Protein AF-A0A7S4FAS2-F1 (afdb_monomer_lite)

Sequence (105 aa):
GDGYGGGGSAGAAFALRVADIRFDASDGFPDPPEAQLFTARHCFRLFDAELNFSQEELRVALRALQDNPMELRRRWFEHVYRCRRREQRDWMTAPVGRLFSTVSE

pLDDT: mean 84.74, std 14.46, range [40.56, 94.44]

Secondary structure (DSSP, 8-state):
---------SPPP-EEEETTEEEEE-TT-PPPPHHHHHHHHHHHHHHTT-----HHHHHHHHHHTTTS-HHHHHHHHHHHHHT-SS----SSSSGGGGGGTS---

Organism: Chrysotila carterae (NCBI:txid13221)

Radius of gyration: 18.5 Å; chains: 1; bounding box: 48×31×54 Å

Structure (mmCIF, N/CA/C/O backbone):
data_AF-A0A7S4FAS2-F1
#
_entry.id   AF-A0A7S4FAS2-F1
#
loop_
_atom_site.group_PDB
_atom_site.id
_atom_site.type_symbol
_atom_site.label_atom_id
_atom_site.label_alt_id
_atom_site.label_comp_id
_atom_site.label_asym_id
_atom_site.label_entity_id
_atom_site.label_seq_id
_atom_site.pdbx_PDB_ins_code
_atom_site.Cartn_x
_atom_site.Cartn_y
_atom_site.Cartn_z
_atom_site.occupancy
_atom_site.B_iso_or_equiv
_atom_site.auth_seq_id
_atom_site.auth_comp_id
_atom_site.auth_asym_id
_atom_site.auth_atom_id
_atom_site.pdbx_PDB_model_num
ATOM 1 N N . GLY A 1 1 ? 28.151 -3.406 -35.779 1.00 40.56 1 GLY A N 1
ATOM 2 C CA . GLY A 1 1 ? 28.856 -4.661 -35.495 1.00 40.56 1 GLY A CA 1
ATOM 3 C C . GLY A 1 1 ? 27.830 -5.623 -34.980 1.00 40.56 1 GLY A C 1
ATOM 4 O O . GLY A 1 1 ? 27.516 -5.573 -33.802 1.00 40.56 1 GLY A O 1
ATOM 5 N N . ASP A 1 2 ? 27.241 -6.384 -35.892 1.00 47.59 2 ASP A N 1
ATOM 6 C CA . ASP A 1 2 ? 26.292 -7.451 -35.599 1.00 47.59 2 ASP A CA 1
ATOM 7 C C . ASP A 1 2 ? 26.969 -8.565 -34.797 1.00 47.59 2 ASP A C 1
ATOM 9 O O . ASP A 1 2 ? 28.112 -8.931 -35.082 1.00 47.59 2 ASP A O 1
ATOM 13 N N . GLY A 1 3 ? 26.278 -9.100 -33.790 1.00 40.97 3 GLY A N 1
ATOM 14 C CA . GLY A 1 3 ? 26.863 -10.116 -32.923 1.00 40.97 3 GLY A CA 1
ATOM 15 C C . GLY A 1 3 ? 25.870 -10.855 -32.033 1.00 40.97 3 GLY A C 1
ATOM 16 O O . GLY A 1 3 ? 25.744 -10.530 -30.864 1.00 40.97 3 GLY A O 1
ATOM 17 N N . TYR A 1 4 ? 25.267 -11.890 -32.624 1.00 44.75 4 TYR A N 1
ATOM 18 C CA . TYR A 1 4 ? 24.781 -13.146 -32.033 1.00 44.75 4 TYR A CA 1
ATOM 19 C C . TYR A 1 4 ? 23.653 -13.114 -30.994 1.00 44.75 4 TYR A C 1
ATOM 21 O O . TYR A 1 4 ? 23.832 -12.817 -29.818 1.00 44.75 4 TYR A O 1
ATOM 29 N N . GLY A 1 5 ? 22.491 -13.593 -31.451 1.00 48.19 5 GLY A N 1
ATOM 30 C CA . GLY A 1 5 ? 21.395 -14.014 -30.598 1.00 48.19 5 GLY A CA 1
ATOM 31 C C . GLY A 1 5 ? 21.812 -15.159 -29.680 1.00 48.19 5 GLY A C 1
ATOM 32 O O . GLY A 1 5 ? 22.214 -16.232 -30.131 1.00 48.19 5 GLY A O 1
ATOM 33 N N . GLY A 1 6 ? 21.662 -14.927 -28.381 1.00 41.44 6 GLY A N 1
ATOM 34 C CA . GLY A 1 6 ? 21.514 -15.988 -27.403 1.00 41.44 6 GLY A CA 1
ATOM 35 C C . GLY A 1 6 ? 20.052 -16.409 -27.374 1.00 41.44 6 GLY A C 1
ATOM 36 O O . GLY A 1 6 ? 19.205 -15.671 -26.879 1.00 41.44 6 GLY A O 1
ATOM 37 N N . GLY A 1 7 ? 19.751 -17.596 -27.896 1.00 51.62 7 GLY A N 1
ATOM 38 C CA . GLY A 1 7 ? 18.537 -18.316 -27.530 1.00 51.62 7 GLY A CA 1
ATOM 39 C C . GLY A 1 7 ? 18.604 -18.657 -26.043 1.00 51.62 7 GLY A C 1
ATOM 40 O O . GLY A 1 7 ? 19.048 -19.738 -25.671 1.00 51.62 7 GLY A O 1
ATOM 41 N N . GLY A 1 8 ? 18.243 -17.705 -25.186 1.00 49.25 8 GLY A N 1
ATOM 42 C CA . GLY A 1 8 ? 18.061 -17.949 -23.767 1.00 49.25 8 GLY A CA 1
ATOM 43 C C . GLY A 1 8 ? 16.775 -18.740 -23.587 1.00 49.25 8 GLY A C 1
ATOM 44 O O . GLY A 1 8 ? 15.750 -18.384 -24.164 1.00 49.25 8 GLY A O 1
ATOM 45 N N . SER A 1 9 ? 16.832 -19.821 -22.808 1.00 53.09 9 SER A N 1
ATOM 46 C CA . SER A 1 9 ? 15.660 -20.471 -22.207 1.00 53.09 9 SER A CA 1
ATOM 47 C C . SER A 1 9 ? 14.590 -19.430 -21.859 1.00 53.09 9 SER A C 1
ATOM 49 O O . SER A 1 9 ? 14.954 -18.316 -21.487 1.00 53.09 9 SER A O 1
ATOM 51 N N . ALA A 1 10 ? 13.299 -19.781 -21.908 1.00 59.38 10 ALA A N 1
ATOM 52 C CA . ALA A 1 10 ? 12.225 -19.000 -21.283 1.00 59.38 10 ALA A CA 1
ATOM 53 C C . ALA A 1 10 ? 12.446 -18.952 -19.753 1.00 59.38 10 ALA A C 1
ATOM 55 O O . ALA A 1 10 ? 11.749 -19.585 -18.968 1.00 59.38 10 ALA A O 1
ATOM 56 N N . GLY A 1 11 ? 13.534 -18.315 -19.341 1.00 67.44 11 GLY A N 1
ATOM 57 C CA . GLY A 1 11 ? 13.988 -18.127 -17.988 1.00 67.44 11 GLY A CA 1
ATOM 58 C C . GLY A 1 11 ? 13.304 -16.887 -17.458 1.00 67.44 11 GLY A C 1
ATOM 59 O O . GLY A 1 11 ? 13.115 -15.906 -18.177 1.00 67.44 11 GLY A O 1
ATOM 60 N N . ALA A 1 12 ? 12.888 -16.951 -16.203 1.00 78.31 12 ALA A N 1
ATOM 61 C CA . ALA A 1 12 ? 12.318 -15.801 -15.536 1.00 78.31 12 ALA A CA 1
ATOM 62 C C . ALA A 1 12 ? 13.337 -14.650 -15.537 1.00 78.31 12 ALA A C 1
ATOM 64 O O . ALA A 1 12 ? 14.453 -14.810 -15.042 1.00 78.31 12 ALA A O 1
ATOM 65 N N . ALA A 1 13 ? 12.941 -13.500 -16.079 1.00 86.44 13 ALA A N 1
ATOM 66 C CA . ALA A 1 13 ? 13.659 -12.251 -15.885 1.00 86.44 13 ALA A CA 1
ATOM 67 C C . ALA A 1 13 ? 13.219 -11.631 -14.552 1.00 86.44 13 ALA A C 1
ATOM 69 O O . ALA A 1 13 ? 12.036 -11.666 -14.202 1.00 86.44 13 ALA A O 1
ATOM 70 N N . PHE A 1 14 ? 14.154 -11.052 -13.806 1.00 88.25 14 PHE A N 1
ATOM 71 C CA . PHE A 1 14 ? 13.896 -10.471 -12.490 1.00 88.25 14 PHE A CA 1
ATOM 72 C C . PHE A 1 14 ? 14.599 -9.124 -12.333 1.00 88.25 14 PHE A C 1
ATOM 74 O O . PHE A 1 14 ? 15.614 -8.855 -12.971 1.00 88.25 14 PHE A O 1
ATOM 81 N N . ALA A 1 15 ? 14.064 -8.283 -11.451 1.00 90.56 15 ALA A N 1
ATOM 82 C CA . ALA A 1 15 ? 14.681 -7.021 -11.068 1.00 90.56 15 ALA A CA 1
ATOM 83 C C . ALA A 1 15 ? 14.571 -6.801 -9.562 1.00 90.56 15 ALA A C 1
ATOM 85 O O . ALA A 1 15 ? 13.548 -7.113 -8.948 1.00 90.56 15 ALA A O 1
ATOM 86 N N . LEU A 1 16 ? 15.618 -6.218 -8.982 1.00 89.94 16 LEU A N 1
ATOM 87 C CA . LEU A 1 16 ? 15.634 -5.769 -7.598 1.00 89.94 16 LEU A CA 1
ATOM 88 C C . LEU A 1 16 ? 15.249 -4.289 -7.543 1.00 89.94 16 LEU A C 1
ATOM 90 O O . LEU A 1 16 ? 15.884 -3.437 -8.174 1.00 89.94 16 LEU A O 1
ATOM 94 N N . ARG A 1 17 ? 14.212 -3.980 -6.762 1.00 88.00 17 ARG A N 1
ATOM 95 C CA . ARG A 1 17 ? 13.698 -2.619 -6.585 1.00 88.00 17 ARG A CA 1
ATOM 96 C C . ARG A 1 17 ? 13.496 -2.284 -5.114 1.00 88.00 17 ARG A C 1
ATOM 98 O O . ARG A 1 17 ? 13.133 -3.148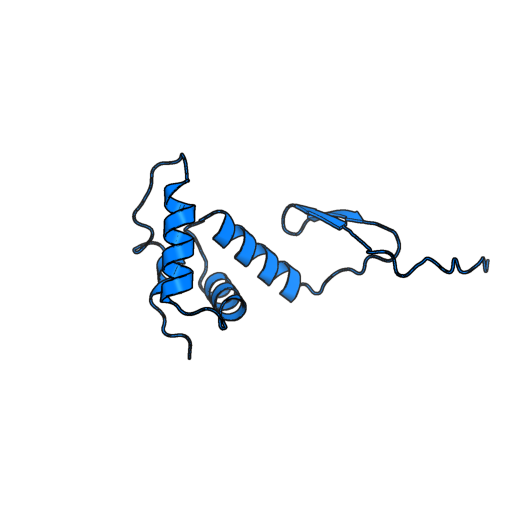 -4.319 1.00 88.00 17 ARG A O 1
ATOM 105 N N . VAL A 1 18 ? 13.662 -1.007 -4.786 1.00 86.38 18 VAL A N 1
ATOM 106 C CA . VAL A 1 18 ? 13.159 -0.410 -3.545 1.00 86.38 18 VAL A CA 1
ATOM 107 C C . VAL A 1 18 ? 12.244 0.734 -3.948 1.00 86.38 18 VAL A C 1
ATOM 109 O O . VAL A 1 18 ? 12.697 1.705 -4.550 1.00 86.38 18 VAL A O 1
ATOM 112 N N . ALA A 1 19 ? 10.954 0.594 -3.643 1.00 80.94 19 ALA A N 1
ATOM 113 C CA . ALA A 1 19 ? 9.910 1.466 -4.173 1.00 80.94 19 ALA A CA 1
ATOM 114 C C . ALA A 1 19 ? 9.984 1.567 -5.715 1.00 80.94 19 ALA A C 1
ATOM 116 O O . ALA A 1 19 ? 9.827 0.564 -6.410 1.00 80.94 19 ALA A O 1
ATOM 117 N N . ASP A 1 20 ? 10.209 2.764 -6.244 1.00 81.94 20 ASP A N 1
ATOM 118 C CA . ASP A 1 20 ? 10.326 3.096 -7.664 1.00 81.94 20 ASP A CA 1
ATOM 119 C C . ASP A 1 20 ? 11.755 2.953 -8.215 1.00 81.94 20 ASP A C 1
ATOM 121 O O . ASP A 1 20 ? 11.950 2.883 -9.431 1.00 81.94 20 ASP A O 1
ATOM 125 N N . ILE A 1 21 ? 12.754 2.826 -7.341 1.00 86.50 21 ILE A N 1
ATOM 126 C CA . ILE A 1 21 ? 14.165 2.775 -7.722 1.00 86.50 21 ILE A CA 1
ATOM 127 C C . ILE A 1 21 ? 14.561 1.337 -8.068 1.00 86.50 21 ILE A C 1
ATOM 129 O O . ILE A 1 21 ? 14.464 0.432 -7.234 1.00 86.50 21 ILE A O 1
ATOM 133 N N . ARG A 1 22 ? 15.046 1.126 -9.298 1.00 89.56 22 ARG A N 1
ATOM 134 C CA . ARG A 1 22 ? 15.665 -0.133 -9.740 1.00 89.56 22 ARG A CA 1
ATOM 135 C C . ARG A 1 22 ? 17.156 -0.127 -9.425 1.00 89.56 22 ARG A C 1
ATOM 137 O O . ARG A 1 22 ? 17.870 0.752 -9.894 1.00 89.56 22 ARG A O 1
ATOM 144 N N . PHE A 1 23 ? 17.601 -1.128 -8.670 1.00 91.50 23 PHE A N 1
ATOM 145 C CA . PHE A 1 23 ? 19.013 -1.334 -8.343 1.00 91.50 23 PHE A CA 1
ATOM 146 C C . PHE A 1 23 ? 19.698 -2.276 -9.324 1.00 91.50 23 PHE A C 1
ATOM 148 O O . PHE A 1 23 ? 20.834 -2.026 -9.708 1.00 91.50 23 PHE A O 1
ATOM 155 N N . ASP A 1 24 ? 19.004 -3.341 -9.717 1.00 92.38 24 ASP A N 1
ATOM 156 C CA . ASP A 1 24 ? 19.557 -4.380 -10.579 1.00 92.38 24 ASP A CA 1
ATOM 157 C C . ASP A 1 24 ? 18.451 -5.049 -11.403 1.00 92.38 24 ASP A C 1
ATOM 159 O O . ASP A 1 24 ? 17.277 -5.032 -11.009 1.00 92.38 24 ASP A O 1
ATOM 163 N N . ALA A 1 25 ? 18.818 -5.618 -12.547 1.00 92.50 25 ALA A N 1
ATOM 164 C CA . ALA A 1 25 ? 17.931 -6.378 -13.414 1.00 92.50 25 ALA A CA 1
ATOM 165 C C . ALA A 1 25 ? 18.704 -7.401 -14.245 1.00 92.50 25 ALA A C 1
ATOM 167 O O . ALA A 1 25 ? 19.772 -7.110 -14.781 1.00 92.50 25 ALA A O 1
ATOM 168 N N . SER A 1 26 ? 18.116 -8.586 -14.399 1.00 92.69 26 SER A N 1
ATOM 169 C CA . SER A 1 26 ? 18.601 -9.569 -15.358 1.00 92.69 26 SER A CA 1
ATOM 170 C C . SER A 1 26 ? 18.472 -9.041 -16.787 1.00 92.69 26 SER A C 1
ATOM 172 O O . SER A 1 26 ? 17.606 -8.209 -17.084 1.00 92.69 26 SER A O 1
ATOM 174 N N . ASP A 1 27 ? 19.279 -9.594 -17.690 1.00 88.38 27 ASP A N 1
ATOM 175 C CA . ASP A 1 27 ? 19.171 -9.278 -19.111 1.00 88.38 27 ASP A CA 1
ATOM 176 C C . ASP A 1 27 ? 17.745 -9.534 -19.631 1.00 88.38 27 ASP A C 1
ATOM 178 O O . ASP A 1 27 ? 17.067 -10.480 -19.217 1.00 88.38 27 ASP A O 1
ATOM 182 N N . GLY A 1 28 ? 17.263 -8.633 -20.486 1.00 85.69 28 GLY A N 1
ATOM 183 C CA . GLY A 1 28 ? 15.909 -8.684 -21.039 1.00 85.69 28 GLY A CA 1
ATOM 184 C C . GLY A 1 28 ? 14.753 -8.333 -20.086 1.00 85.69 28 GLY A C 1
ATOM 185 O O . GLY A 1 28 ? 13.604 -8.460 -20.506 1.00 85.69 28 GLY A O 1
ATOM 186 N N . PHE A 1 29 ? 14.986 -7.882 -18.841 1.00 87.81 29 PHE A N 1
ATOM 187 C CA . PHE A 1 29 ? 13.891 -7.424 -17.968 1.00 87.81 29 PHE A CA 1
ATOM 188 C C . PHE A 1 29 ? 13.320 -6.070 -18.449 1.00 87.81 29 PHE A C 1
ATOM 190 O O . PHE A 1 29 ? 14.032 -5.060 -18.411 1.00 87.81 29 PHE A O 1
ATOM 197 N N . PRO A 1 30 ? 12.043 -6.000 -18.873 1.00 87.81 30 PRO A N 1
ATOM 198 C CA . PRO A 1 30 ? 11.463 -4.762 -19.379 1.00 87.81 30 PRO A CA 1
ATOM 199 C C . PRO A 1 30 ? 11.163 -3.780 -18.243 1.00 87.81 30 PRO A C 1
ATOM 201 O O . PRO A 1 30 ? 10.793 -4.173 -17.134 1.00 87.81 30 PRO A O 1
ATOM 204 N N . ASP A 1 31 ? 11.260 -2.480 -18.524 1.00 85.19 31 ASP A N 1
ATOM 205 C CA . ASP A 1 31 ? 10.757 -1.483 -17.586 1.00 85.19 31 ASP A CA 1
ATOM 206 C C . ASP A 1 31 ? 9.219 -1.493 -17.568 1.00 85.19 31 ASP A C 1
ATOM 208 O O . ASP A 1 31 ? 8.586 -1.366 -18.621 1.00 85.19 31 ASP A O 1
ATOM 212 N N . PRO A 1 32 ? 8.593 -1.674 -16.390 1.00 86.69 32 PRO A N 1
ATOM 213 C CA . PRO A 1 32 ? 7.145 -1.684 -16.281 1.00 86.69 32 PRO A CA 1
ATOM 214 C C . PRO A 1 32 ? 6.574 -0.271 -16.487 1.00 86.69 32 PRO A C 1
ATOM 216 O O . PRO A 1 32 ? 7.219 0.715 -16.117 1.00 86.69 32 PRO A O 1
ATOM 219 N N . PRO A 1 33 ? 5.338 -0.150 -17.005 1.00 90.56 33 PRO A N 1
ATOM 220 C CA . PRO A 1 33 ? 4.635 1.124 -17.080 1.00 90.56 33 PRO A CA 1
ATOM 221 C C . PRO A 1 33 ? 4.537 1.812 -15.713 1.00 90.56 33 PRO A C 1
ATOM 223 O O . PRO A 1 33 ? 4.278 1.164 -14.696 1.00 90.56 33 PRO A O 1
ATOM 226 N N . GLU A 1 34 ? 4.643 3.141 -15.700 1.00 89.19 34 GLU A N 1
ATOM 227 C CA . GLU A 1 34 ? 4.588 3.956 -14.478 1.00 89.19 34 GLU A CA 1
ATOM 228 C C . GLU A 1 34 ? 3.334 3.674 -13.634 1.00 89.19 34 GLU A C 1
ATOM 230 O O . GLU A 1 34 ? 3.420 3.501 -12.420 1.00 89.19 34 GLU A O 1
ATOM 235 N N . ALA A 1 35 ? 2.174 3.506 -14.276 1.00 89.00 35 ALA A N 1
ATOM 236 C CA . ALA A 1 35 ? 0.924 3.177 -13.593 1.00 89.00 35 ALA A CA 1
ATOM 237 C C . ALA A 1 35 ? 0.979 1.838 -12.827 1.00 89.00 35 ALA A C 1
ATOM 239 O O . ALA A 1 35 ? 0.376 1.704 -11.758 1.00 89.00 35 ALA A O 1
ATOM 240 N N . GLN A 1 36 ? 1.710 0.844 -13.344 1.00 89.62 36 GLN A N 1
ATOM 241 C CA . GLN A 1 36 ? 1.885 -0.441 -12.662 1.00 89.62 36 GLN A CA 1
ATOM 242 C C . GLN A 1 36 ? 2.815 -0.298 -11.457 1.00 89.62 36 GLN A C 1
ATOM 244 O O . GLN A 1 36 ? 2.510 -0.830 -10.390 1.00 89.62 36 GLN A O 1
ATOM 249 N N . LEU A 1 37 ? 3.900 0.472 -11.594 1.00 90.19 37 LEU A N 1
ATOM 250 C CA . LEU A 1 37 ? 4.799 0.790 -10.479 1.00 90.19 37 LEU A CA 1
ATOM 251 C C . LEU A 1 37 ? 4.070 1.547 -9.367 1.00 90.19 37 LEU A C 1
ATOM 253 O O . LEU A 1 37 ? 4.199 1.199 -8.193 1.00 90.19 37 LEU A O 1
ATOM 257 N N . PHE A 1 38 ? 3.262 2.538 -9.739 1.00 91.00 38 PHE A N 1
ATOM 258 C CA . PHE A 1 38 ? 2.445 3.310 -8.811 1.00 91.00 38 PHE A CA 1
ATOM 259 C C . PHE A 1 38 ? 1.467 2.404 -8.051 1.00 91.00 38 PHE A C 1
ATOM 261 O O . PHE A 1 38 ? 1.410 2.423 -6.821 1.00 91.00 38 PHE A O 1
ATOM 268 N N . THR A 1 39 ? 0.772 1.519 -8.768 1.00 92.62 39 THR A N 1
ATOM 269 C CA . THR A 1 39 ? -0.140 0.538 -8.163 1.00 92.62 39 THR A CA 1
ATOM 270 C C . THR A 1 39 ? 0.586 -0.397 -7.194 1.00 92.62 39 THR A C 1
ATOM 272 O O . THR A 1 39 ? 0.152 -0.555 -6.050 1.00 92.62 39 THR A O 1
ATOM 275 N N . ALA A 1 40 ? 1.717 -0.974 -7.614 1.00 90.94 40 ALA A N 1
ATOM 276 C CA . ALA A 1 40 ? 2.521 -1.868 -6.785 1.00 90.94 40 ALA A CA 1
ATOM 277 C C . ALA A 1 40 ? 2.999 -1.173 -5.502 1.00 90.94 40 ALA A C 1
ATOM 279 O O . ALA A 1 40 ? 2.860 -1.727 -4.410 1.00 90.94 40 ALA A O 1
ATOM 280 N N . ARG A 1 41 ? 3.480 0.073 -5.608 1.00 92.00 41 ARG A N 1
ATOM 281 C CA . ARG A 1 41 ? 3.889 0.890 -4.458 1.00 92.00 41 ARG A CA 1
ATOM 282 C C . ARG A 1 41 ? 2.761 1.028 -3.439 1.00 92.00 41 ARG A C 1
ATOM 284 O O . ARG A 1 41 ? 2.987 0.774 -2.259 1.00 92.00 41 ARG A O 1
ATOM 291 N N . HIS A 1 42 ? 1.554 1.405 -3.860 1.00 92.94 42 HIS A N 1
ATOM 292 C CA . HIS A 1 42 ? 0.438 1.584 -2.923 1.00 92.94 42 HIS A CA 1
ATOM 293 C C . HIS A 1 42 ? -0.057 0.271 -2.320 1.00 92.94 42 HIS A C 1
ATOM 295 O O . HIS A 1 42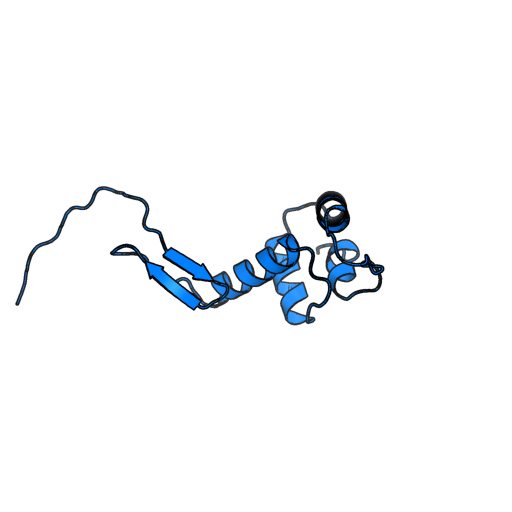 ? -0.430 0.256 -1.147 1.00 92.94 42 HIS A O 1
ATOM 301 N N . CYS A 1 43 ? 0.034 -0.835 -3.062 1.00 92.19 43 CYS A N 1
ATOM 302 C CA . CYS A 1 43 ? -0.201 -2.160 -2.500 1.00 92.19 43 CYS A CA 1
ATOM 303 C C . CYS A 1 43 ? 0.819 -2.473 -1.396 1.00 92.19 43 CYS A C 1
ATOM 305 O O . CYS A 1 43 ? 0.421 -2.849 -0.299 1.00 92.19 43 CYS A O 1
ATOM 307 N N . PHE A 1 44 ? 2.119 -2.253 -1.624 1.00 91.62 44 PHE A N 1
ATOM 308 C CA . PHE A 1 44 ? 3.148 -2.497 -0.604 1.00 91.62 44 PHE A CA 1
ATOM 309 C C . PHE A 1 44 ? 2.981 -1.630 0.645 1.00 91.62 44 PHE A C 1
ATOM 311 O O . PHE A 1 44 ? 3.140 -2.131 1.754 1.00 91.62 44 PHE A O 1
ATOM 318 N N . ARG A 1 45 ? 2.587 -0.362 0.492 1.00 92.75 45 ARG A N 1
ATOM 319 C CA . ARG A 1 45 ? 2.268 0.514 1.633 1.00 92.75 45 ARG A CA 1
ATOM 320 C C . ARG A 1 45 ? 1.092 -0.019 2.453 1.00 92.75 45 ARG A C 1
ATOM 322 O O . ARG A 1 45 ? 1.096 0.068 3.679 1.00 92.75 45 ARG A O 1
ATOM 329 N N . LEU A 1 46 ? 0.097 -0.604 1.786 1.00 91.69 46 LEU A N 1
ATOM 330 C CA . LEU A 1 46 ? -1.008 -1.276 2.462 1.00 91.69 46 LEU A CA 1
ATOM 331 C C . LEU A 1 46 ? -0.538 -2.551 3.185 1.00 91.69 46 LEU A C 1
ATOM 333 O O . LEU A 1 46 ? -0.944 -2.774 4.323 1.00 91.69 46 LEU A O 1
ATOM 337 N N . PHE A 1 47 ? 0.344 -3.348 2.567 1.00 90.06 47 PHE A N 1
ATOM 338 C CA . PHE A 1 47 ? 0.995 -4.505 3.204 1.00 90.06 47 PHE A CA 1
ATOM 339 C C . PHE A 1 47 ? 1.827 -4.115 4.433 1.00 90.06 47 PHE A C 1
ATOM 341 O O . PHE A 1 47 ? 1.837 -4.861 5.406 1.00 90.06 47 PHE A O 1
ATOM 348 N N . ASP A 1 48 ? 2.469 -2.945 4.436 1.00 91.19 48 ASP A N 1
ATOM 349 C CA . ASP A 1 48 ? 3.176 -2.407 5.613 1.00 91.19 48 ASP A CA 1
ATOM 350 C C . ASP A 1 48 ? 2.230 -1.766 6.652 1.00 91.19 48 ASP A C 1
ATOM 352 O O . ASP A 1 48 ? 2.652 -1.238 7.689 1.00 91.19 48 ASP A O 1
ATOM 356 N N . ALA A 1 49 ? 0.920 -1.827 6.400 1.00 92.88 49 ALA A N 1
ATOM 357 C CA . ALA A 1 49 ? -0.110 -1.284 7.267 1.00 92.88 49 ALA A CA 1
ATOM 358 C C . ALA A 1 49 ? 0.107 0.216 7.575 1.00 92.88 49 ALA A C 1
ATOM 360 O O . ALA A 1 49 ? -0.072 0.699 8.705 1.00 92.88 49 ALA A O 1
ATOM 361 N N . GLU A 1 50 ? 0.514 0.966 6.545 1.00 93.56 50 GLU A N 1
ATOM 362 C CA . GLU A 1 50 ? 0.560 2.422 6.574 1.00 93.56 50 GLU A CA 1
ATOM 363 C C . GLU A 1 50 ? -0.847 3.025 6.693 1.00 93.56 50 GLU A C 1
ATOM 365 O O . GLU A 1 50 ? -1.842 2.437 6.278 1.00 93.56 50 GLU A O 1
ATOM 370 N N . LEU A 1 51 ? -0.935 4.221 7.282 1.00 94.12 51 LEU A N 1
ATOM 371 C CA . LEU A 1 51 ? -2.216 4.881 7.574 1.00 94.12 51 LEU A CA 1
ATOM 372 C C . LEU A 1 51 ? -2.502 6.095 6.685 1.00 94.12 51 LEU A C 1
ATOM 374 O O . LEU A 1 51 ? -3.660 6.455 6.467 1.00 94.12 51 LEU A O 1
ATOM 378 N N . ASN A 1 52 ? -1.447 6.742 6.194 1.00 94.00 52 ASN A N 1
ATOM 379 C CA . ASN A 1 52 ? -1.531 8.036 5.530 1.00 94.00 52 ASN A CA 1
ATOM 380 C C . ASN A 1 52 ? -1.563 7.840 4.021 1.00 94.00 52 ASN A C 1
ATOM 382 O O . ASN A 1 52 ? -0.523 7.605 3.421 1.00 94.00 52 ASN A O 1
ATOM 386 N N . PHE A 1 53 ? -2.729 7.973 3.409 1.00 94.19 53 PHE A N 1
ATOM 387 C CA . PHE A 1 53 ? -2.874 7.933 1.959 1.00 94.19 53 PHE A CA 1
ATOM 388 C C . PHE A 1 53 ? -3.482 9.240 1.462 1.00 94.19 53 PHE A C 1
ATOM 390 O O . PHE A 1 53 ? -4.374 9.806 2.099 1.00 94.19 53 PHE A O 1
ATOM 397 N N . SER A 1 54 ? -3.011 9.707 0.311 1.00 94.44 54 SER A N 1
ATOM 398 C CA . SER A 1 54 ? -3.692 10.740 -0.460 1.00 94.44 54 SER A CA 1
ATOM 399 C C . SER A 1 54 ? -4.958 10.166 -1.110 1.00 94.44 54 SER A C 1
ATOM 401 O O . SER A 1 54 ? -5.132 8.953 -1.241 1.00 94.44 54 SER A O 1
ATOM 403 N N . GLN A 1 55 ? -5.859 11.041 -1.555 1.00 92.12 55 GLN A N 1
ATOM 404 C CA . GLN A 1 55 ? -7.086 10.624 -2.241 1.00 92.12 55 GLN A CA 1
ATOM 405 C C . GLN A 1 55 ? -6.810 9.870 -3.547 1.00 92.12 55 GLN A C 1
ATOM 407 O O . GLN A 1 55 ? -7.563 8.969 -3.907 1.00 92.12 55 GLN A O 1
ATOM 412 N N . GLU A 1 56 ? -5.743 10.230 -4.254 1.00 92.69 56 GLU A N 1
ATOM 413 C CA . GLU A 1 56 ? -5.327 9.550 -5.479 1.00 92.69 56 GLU A CA 1
ATOM 414 C C . GLU A 1 56 ? -4.777 8.154 -5.175 1.00 92.69 56 GLU A C 1
ATOM 416 O O . GLU A 1 56 ? -5.183 7.171 -5.794 1.00 92.69 56 GLU A O 1
ATOM 421 N N . GLU A 1 57 ? -3.938 8.055 -4.144 1.00 93.94 57 GLU A N 1
ATOM 422 C CA . GLU A 1 57 ? -3.343 6.794 -3.703 1.00 93.94 57 GLU A CA 1
ATOM 423 C C . GLU A 1 57 ? -4.421 5.803 -3.233 1.00 93.94 57 GLU A C 1
ATOM 425 O O . GLU A 1 57 ? -4.361 4.615 -3.553 1.00 93.94 57 GLU A O 1
ATOM 430 N N . LEU A 1 58 ? -5.452 6.295 -2.530 1.00 92.94 58 LEU A N 1
ATOM 431 C CA . LEU A 1 58 ? -6.606 5.490 -2.119 1.00 92.94 58 LEU A CA 1
ATOM 432 C C . LEU A 1 58 ? -7.384 4.938 -3.315 1.00 92.94 58 LEU A C 1
ATOM 434 O O . LEU A 1 58 ? -7.770 3.773 -3.295 1.00 92.94 58 LEU A O 1
ATOM 438 N N . ARG A 1 59 ? -7.614 5.742 -4.361 1.00 92.50 59 ARG A N 1
ATOM 439 C CA . ARG A 1 59 ? -8.324 5.287 -5.570 1.00 92.50 59 ARG A CA 1
ATOM 440 C C . ARG A 1 59 ? -7.568 4.167 -6.272 1.00 92.50 59 ARG A C 1
ATOM 442 O O . ARG A 1 59 ? -8.180 3.192 -6.698 1.00 92.50 59 ARG A O 1
ATOM 449 N N . VAL A 1 60 ? -6.246 4.291 -6.367 1.00 93.12 60 VAL A N 1
ATOM 450 C CA . VAL A 1 60 ? -5.406 3.257 -6.979 1.00 93.12 60 VAL A CA 1
ATOM 451 C C . VAL A 1 60 ? -5.401 1.981 -6.144 1.00 93.12 60 VAL A C 1
ATOM 453 O O . VAL A 1 60 ? -5.602 0.901 -6.697 1.00 93.12 60 VAL A O 1
ATOM 456 N N . ALA A 1 61 ? -5.258 2.090 -4.821 1.00 91.88 61 ALA A N 1
ATOM 457 C CA . ALA A 1 61 ? -5.336 0.935 -3.931 1.00 91.88 61 ALA A CA 1
ATOM 458 C C . ALA A 1 61 ? -6.714 0.246 -3.991 1.00 91.88 61 ALA A C 1
ATOM 460 O O . ALA A 1 61 ? -6.779 -0.976 -4.075 1.00 91.88 61 ALA A O 1
ATOM 461 N N . LEU A 1 62 ? -7.816 1.008 -4.010 1.00 90.94 62 LEU A N 1
ATOM 462 C CA . LEU A 1 62 ? -9.169 0.459 -4.162 1.00 90.94 62 LEU A CA 1
ATOM 463 C C . LEU A 1 62 ? -9.330 -0.309 -5.469 1.00 90.94 62 LEU A C 1
ATOM 465 O O . LEU A 1 62 ? -9.846 -1.422 -5.454 1.00 90.94 62 LEU A O 1
ATOM 469 N N . ARG A 1 63 ? -8.855 0.258 -6.581 1.00 91.69 63 ARG A N 1
ATOM 470 C CA . ARG A 1 63 ? -8.909 -0.398 -7.890 1.00 91.69 63 ARG A CA 1
ATOM 471 C C . ARG A 1 63 ? -8.093 -1.689 -7.913 1.00 91.69 63 ARG A C 1
ATOM 473 O O . ARG A 1 63 ? -8.544 -2.684 -8.462 1.00 91.69 63 ARG A O 1
ATOM 480 N N . ALA A 1 64 ? -6.919 -1.701 -7.284 1.00 91.31 64 ALA A N 1
ATOM 481 C CA . ALA A 1 64 ? -6.088 -2.903 -7.190 1.00 91.31 64 ALA A CA 1
ATOM 482 C C . ALA A 1 64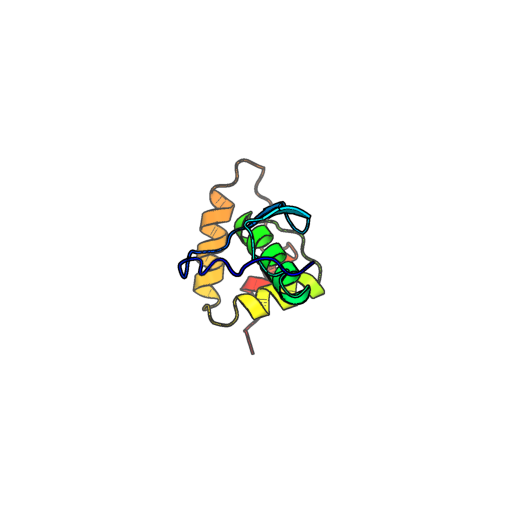 ? -6.739 -4.026 -6.364 1.00 91.31 64 ALA A C 1
ATOM 484 O O . ALA A 1 64 ? -6.423 -5.195 -6.558 1.00 91.31 64 ALA A O 1
ATOM 485 N N . LEU A 1 65 ? -7.642 -3.671 -5.448 1.00 89.62 65 LEU A N 1
ATOM 486 C CA . LEU A 1 65 ? -8.286 -4.588 -4.507 1.00 89.62 65 LEU A CA 1
ATOM 487 C C . LEU A 1 65 ? -9.776 -4.808 -4.807 1.00 89.62 65 LEU A C 1
ATOM 489 O O . LEU A 1 65 ? -10.496 -5.347 -3.965 1.00 89.62 65 LEU A O 1
ATOM 493 N N . GLN A 1 66 ? -10.247 -4.360 -5.973 1.00 90.12 66 GLN A N 1
ATOM 494 C CA . GLN A 1 66 ? -11.663 -4.354 -6.353 1.00 90.12 66 GLN A CA 1
ATOM 495 C C . GLN A 1 66 ? -12.294 -5.757 -6.326 1.00 90.12 66 GLN A C 1
ATOM 497 O O . GLN A 1 66 ? -13.452 -5.902 -5.950 1.00 90.12 66 GLN A O 1
ATOM 502 N N . ASP A 1 67 ? -11.505 -6.796 -6.614 1.00 91.75 67 ASP A N 1
ATOM 503 C CA . ASP A 1 67 ? -11.962 -8.191 -6.628 1.00 91.75 67 ASP A CA 1
ATOM 504 C C . ASP A 1 67 ? -12.011 -8.822 -5.223 1.00 91.75 67 ASP A C 1
ATOM 506 O O . ASP A 1 67 ? -12.447 -9.962 -5.049 1.00 91.75 67 ASP A O 1
ATOM 510 N N . ASN A 1 68 ? -11.551 -8.109 -4.188 1.00 90.19 68 ASN A N 1
ATOM 511 C CA . ASN A 1 68 ? -11.561 -8.604 -2.820 1.00 90.19 68 ASN A CA 1
ATOM 512 C C . ASN A 1 68 ? -12.752 -8.030 -2.033 1.00 90.19 68 ASN A C 1
ATOM 514 O O . ASN A 1 68 ? -12.874 -6.806 -1.886 1.00 90.19 68 ASN A O 1
ATOM 518 N N . PRO A 1 69 ? -13.588 -8.888 -1.414 1.00 91.00 69 PRO A N 1
ATOM 519 C CA . PRO A 1 69 ? -14.661 -8.432 -0.541 1.00 91.00 69 PRO A CA 1
ATOM 520 C C . PRO A 1 69 ? -14.138 -7.496 0.550 1.00 91.00 69 PRO A C 1
ATOM 522 O O . PRO A 1 69 ? -13.095 -7.754 1.155 1.00 91.00 69 PRO A O 1
ATOM 525 N N . MET A 1 70 ? -14.875 -6.417 0.823 1.00 90.44 70 MET A N 1
ATOM 526 C CA . MET A 1 70 ? -14.515 -5.412 1.834 1.00 90.44 70 MET A CA 1
ATOM 527 C C . MET A 1 70 ? -14.170 -6.048 3.185 1.00 90.44 70 MET A C 1
ATOM 529 O O . MET A 1 70 ? -13.140 -5.728 3.774 1.00 90.44 70 MET A O 1
ATOM 533 N N . GLU A 1 71 ? -14.998 -6.990 3.640 1.00 91.38 71 GLU A N 1
ATOM 534 C CA . GLU A 1 71 ? -14.810 -7.677 4.919 1.00 91.38 71 GLU A CA 1
ATOM 535 C C . GLU A 1 71 ? -13.486 -8.455 4.964 1.00 91.38 71 GLU A C 1
ATOM 537 O O . GLU A 1 71 ? -12.768 -8.429 5.964 1.00 91.38 71 GLU A O 1
ATOM 542 N N . LEU A 1 72 ? -13.108 -9.088 3.848 1.00 92.00 72 LEU A N 1
ATOM 543 C CA . LEU A 1 72 ? -11.852 -9.825 3.750 1.00 92.00 72 LEU A CA 1
ATOM 544 C C . LEU A 1 72 ? -10.649 -8.878 3.792 1.00 92.00 72 LEU A C 1
ATOM 546 O O . LEU A 1 72 ? -9.695 -9.138 4.526 1.00 92.00 72 LEU A O 1
ATOM 550 N N . ARG A 1 73 ? 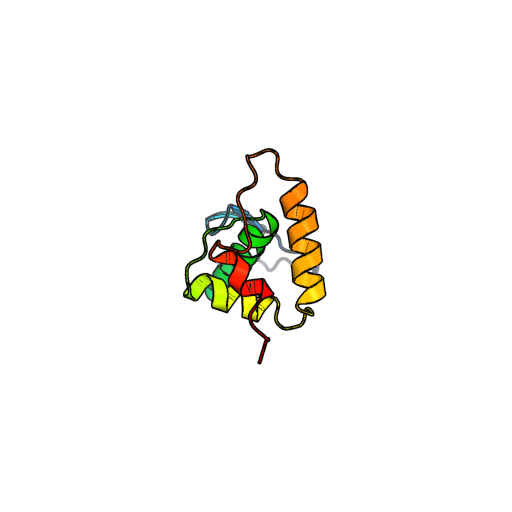-10.716 -7.760 3.057 1.00 91.50 73 ARG A N 1
ATOM 551 C CA . ARG A 1 73 ? -9.673 -6.720 3.059 1.00 91.50 73 ARG A CA 1
ATOM 552 C C . ARG A 1 73 ? -9.478 -6.143 4.456 1.00 91.50 73 ARG A C 1
ATOM 554 O O . ARG A 1 73 ? -8.347 -6.037 4.924 1.00 91.50 73 ARG A O 1
ATOM 561 N N . ARG A 1 74 ? -10.584 -5.821 5.131 1.00 93.06 74 ARG A N 1
ATOM 562 C CA . ARG A 1 74 ? -10.591 -5.279 6.491 1.00 93.06 74 ARG A CA 1
ATOM 563 C C . ARG A 1 74 ? -9.956 -6.248 7.479 1.00 93.06 74 ARG A C 1
ATOM 565 O O . ARG A 1 74 ? -9.035 -5.866 8.195 1.00 93.06 74 ARG A O 1
ATOM 572 N N . ARG A 1 75 ? -10.417 -7.501 7.500 1.00 94.31 75 ARG A N 1
ATOM 573 C CA . ARG A 1 75 ? -9.907 -8.526 8.418 1.00 94.31 75 ARG A CA 1
ATOM 574 C C . ARG A 1 75 ? -8.419 -8.790 8.203 1.00 94.31 75 ARG A C 1
ATOM 576 O O . ARG A 1 75 ? -7.668 -8.893 9.170 1.00 94.31 75 ARG A O 1
ATOM 583 N N . TRP A 1 76 ? -7.991 -8.882 6.944 1.00 93.81 76 TRP A N 1
ATOM 584 C CA . TRP A 1 76 ? -6.580 -9.036 6.609 1.00 93.81 76 TRP A CA 1
ATOM 585 C C . TRP A 1 76 ? -5.751 -7.845 7.114 1.00 93.81 76 TRP A C 1
ATOM 587 O O . TRP A 1 76 ? -4.757 -8.054 7.811 1.00 93.81 76 TRP A O 1
ATOM 597 N N . PHE A 1 77 ? -6.186 -6.609 6.845 1.00 94.38 77 PHE A N 1
ATOM 598 C CA . PHE A 1 77 ? -5.468 -5.412 7.283 1.00 94.38 77 PHE A CA 1
ATOM 599 C C . PHE A 1 77 ? -5.382 -5.335 8.805 1.00 94.38 77 PHE A C 1
ATOM 601 O O . PHE A 1 77 ? -4.316 -5.063 9.343 1.00 94.38 77 PHE A O 1
ATOM 608 N N . GLU A 1 78 ? -6.470 -5.634 9.514 1.00 93.75 78 GLU A N 1
ATOM 609 C CA . GLU A 1 78 ? -6.489 -5.650 10.974 1.00 93.75 78 GLU A CA 1
ATOM 610 C C . GLU A 1 78 ? -5.502 -6.675 11.551 1.00 93.75 78 GLU A C 1
ATOM 612 O O . GLU A 1 78 ? -4.779 -6.367 12.500 1.00 93.75 78 GLU A O 1
ATOM 617 N N . HIS A 1 79 ? -5.418 -7.874 10.965 1.00 94.00 79 HIS A N 1
ATOM 618 C CA . HIS A 1 79 ? -4.438 -8.878 11.381 1.00 94.00 79 HIS A CA 1
ATOM 619 C C . HIS A 1 79 ? -2.998 -8.382 11.193 1.00 94.00 79 HIS A C 1
ATOM 621 O O . HIS A 1 79 ? -2.192 -8.506 12.114 1.00 94.00 79 HIS A O 1
ATOM 627 N N . VAL A 1 80 ? -2.683 -7.782 10.041 1.00 92.62 80 VAL A N 1
ATOM 628 C CA . VAL A 1 80 ? -1.348 -7.225 9.763 1.00 92.62 80 VAL A CA 1
ATOM 629 C C . VAL A 1 80 ? -1.042 -6.039 10.682 1.00 92.62 80 VAL A C 1
ATOM 631 O O . VAL A 1 80 ? 0.035 -5.970 11.275 1.00 92.62 80 VAL A O 1
ATOM 634 N N . TYR A 1 81 ? -2.000 -5.128 10.862 1.00 93.25 81 TYR A N 1
ATOM 635 C CA . TYR A 1 81 ? -1.862 -3.937 11.698 1.00 93.25 81 TYR A CA 1
ATOM 636 C C . TYR A 1 81 ? -1.572 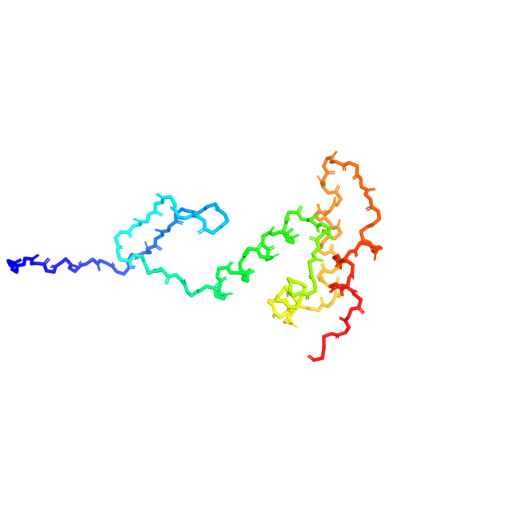-4.299 13.160 1.00 93.25 81 TYR A C 1
ATOM 638 O O . TYR A 1 81 ? -0.692 -3.701 13.781 1.00 93.25 81 TYR A O 1
ATOM 646 N N . ARG A 1 82 ? -2.233 -5.339 13.689 1.00 92.25 82 ARG A N 1
ATOM 647 C CA . ARG A 1 82 ? -2.005 -5.853 15.051 1.00 92.25 82 ARG A CA 1
ATOM 648 C C . ARG A 1 82 ? -0.587 -6.388 15.270 1.00 92.25 82 ARG A C 1
ATOM 650 O O . ARG A 1 82 ? -0.117 -6.376 16.404 1.00 92.25 82 ARG A O 1
ATOM 657 N N . CYS A 1 83 ? 0.107 -6.826 14.219 1.00 90.44 83 CYS A N 1
ATOM 658 C CA . CYS A 1 83 ? 1.495 -7.283 14.306 1.00 90.44 83 CYS A CA 1
ATOM 659 C C . CYS A 1 83 ? 2.515 -6.132 14.385 1.00 90.44 83 CYS A C 1
ATOM 661 O O . CYS A 1 83 ? 3.701 -6.382 14.627 1.00 90.44 83 CYS A O 1
ATOM 663 N N . ARG A 1 84 ? 2.104 -4.871 14.181 1.00 87.81 84 ARG A N 1
ATOM 664 C CA . ARG A 1 84 ? 3.029 -3.734 14.236 1.00 87.81 84 ARG A CA 1
ATOM 665 C C . ARG A 1 84 ? 3.508 -3.492 15.665 1.00 87.81 84 ARG A C 1
ATOM 667 O O . ARG A 1 84 ? 2.722 -3.404 16.601 1.00 87.81 84 ARG A O 1
ATOM 674 N N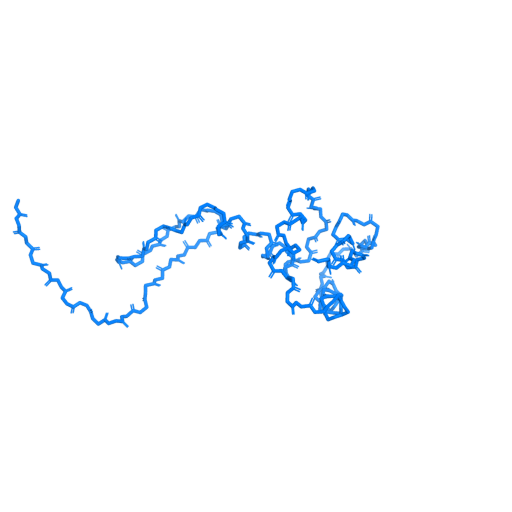 . ARG A 1 85 ? 4.823 -3.302 15.803 1.00 86.19 85 ARG A N 1
ATOM 675 C CA . ARG A 1 85 ? 5.489 -2.998 17.084 1.00 86.19 85 ARG A CA 1
ATOM 676 C C . ARG A 1 85 ? 5.314 -1.547 17.549 1.00 86.19 85 ARG A C 1
ATOM 678 O O . ARG A 1 85 ? 5.577 -1.253 18.708 1.00 86.19 85 ARG A O 1
ATOM 685 N N . ARG A 1 86 ? 4.969 -0.630 16.637 1.00 83.75 86 ARG A N 1
ATOM 686 C CA . ARG A 1 86 ? 4.779 0.800 16.940 1.00 83.75 86 ARG A CA 1
ATOM 687 C C . ARG A 1 86 ? 3.399 1.025 17.559 1.00 83.75 86 ARG A C 1
ATOM 689 O O . ARG A 1 86 ? 2.494 0.233 17.317 1.00 83.75 86 ARG A O 1
ATOM 696 N N . GLU A 1 87 ? 3.256 2.115 18.313 1.00 81.12 87 GLU A N 1
ATOM 697 C CA . GLU A 1 87 ? 1.982 2.524 18.913 1.00 81.12 87 GLU A CA 1
ATOM 698 C C . GLU A 1 87 ? 0.851 2.503 17.875 1.00 81.12 87 GLU A C 1
ATOM 700 O O . GLU A 1 87 ? 0.947 3.108 16.800 1.00 81.12 87 GLU A O 1
ATOM 705 N N . GLN A 1 88 ? -0.207 1.766 18.207 1.00 84.75 88 GLN A N 1
ATOM 706 C CA . GLN A 1 88 ? -1.358 1.567 17.343 1.00 84.75 88 GLN A CA 1
ATOM 707 C C . GLN A 1 88 ? -2.325 2.733 17.526 1.00 84.75 88 GLN A C 1
ATOM 709 O O . GLN A 1 88 ? -2.979 2.871 18.556 1.00 84.75 88 GLN A O 1
ATOM 714 N N . ARG A 1 89 ? -2.391 3.588 16.508 1.00 89.19 89 ARG A N 1
ATOM 715 C CA . ARG A 1 89 ? -3.401 4.641 16.399 1.00 89.19 89 ARG A CA 1
ATOM 716 C C . ARG A 1 89 ? -4.678 4.045 15.829 1.00 89.19 89 ARG A C 1
ATOM 718 O O . ARG A 1 89 ? -4.636 3.035 15.128 1.00 89.19 89 ARG A O 1
ATOM 725 N N . ASP A 1 90 ? -5.805 4.694 16.081 1.00 90.19 90 ASP A N 1
ATOM 726 C CA . ASP A 1 90 ? -7.054 4.285 15.452 1.00 90.19 90 ASP A CA 1
ATOM 727 C C . ASP A 1 90 ? -6.952 4.442 13.925 1.00 90.19 90 ASP A C 1
ATOM 729 O O . ASP A 1 90 ? -6.915 5.547 13.383 1.00 90.19 90 ASP A O 1
ATOM 733 N N . TRP A 1 91 ? -6.859 3.314 13.224 1.00 91.31 91 TRP A N 1
ATOM 734 C CA . TRP A 1 91 ? -6.714 3.278 11.774 1.00 91.31 91 TRP A CA 1
ATOM 735 C C . TRP A 1 91 ? -8.032 3.571 11.051 1.00 91.31 91 TRP A C 1
ATOM 737 O O . TRP A 1 91 ? -7.998 3.950 9.881 1.00 91.31 91 TRP A O 1
ATOM 747 N N . MET A 1 92 ? -9.184 3.440 11.724 1.00 89.94 92 MET A N 1
ATOM 748 C CA . MET A 1 92 ? -10.492 3.709 11.118 1.00 89.94 92 MET A CA 1
ATOM 749 C C . MET A 1 92 ? -10.718 5.204 10.884 1.00 89.94 92 MET A C 1
ATOM 751 O O . MET A 1 92 ? -11.390 5.582 9.926 1.00 89.94 92 MET A O 1
ATOM 755 N N . THR A 1 93 ? -10.134 6.057 11.729 1.00 91.88 93 THR A N 1
ATOM 756 C CA . THR A 1 93 ? -10.187 7.521 11.577 1.00 91.88 93 THR A CA 1
ATOM 757 C C . THR A 1 93 ? -9.097 8.065 10.652 1.00 91.88 93 THR A C 1
ATOM 759 O O . THR A 1 93 ? -9.174 9.211 10.207 1.00 91.88 93 THR A O 1
ATOM 762 N N . ALA A 1 94 ? -8.093 7.250 10.321 1.00 92.62 94 ALA A N 1
ATOM 763 C CA . ALA A 1 94 ? -7.038 7.606 9.384 1.00 92.62 94 ALA A CA 1
ATOM 764 C C . ALA A 1 94 ? -7.507 7.498 7.917 1.00 92.62 94 ALA A C 1
ATOM 766 O O . ALA A 1 94 ? -8.475 6.792 7.623 1.00 92.62 94 ALA A O 1
ATOM 767 N N . PRO A 1 95 ? -6.806 8.136 6.956 1.00 93.44 95 PRO A N 1
ATOM 768 C CA . PRO A 1 95 ? -7.167 8.063 5.538 1.00 93.44 95 PRO A CA 1
ATOM 769 C C . PRO A 1 95 ? -7.344 6.635 4.999 1.00 93.44 95 PRO A C 1
ATOM 771 O O . PRO A 1 95 ? -8.277 6.391 4.234 1.00 93.44 95 PRO A O 1
ATOM 774 N N . VAL A 1 96 ? -6.508 5.682 5.437 1.00 93.00 96 VAL A N 1
ATOM 775 C CA . VAL A 1 96 ? -6.605 4.264 5.039 1.00 93.00 96 VAL A CA 1
ATOM 776 C C . VAL A 1 96 ? -7.953 3.627 5.397 1.00 93.00 96 VAL A C 1
ATOM 778 O O . VAL A 1 96 ? -8.410 2.739 4.683 1.00 93.00 96 VAL A O 1
ATOM 781 N N . GLY A 1 97 ? -8.640 4.114 6.440 1.00 92.31 97 GLY A N 1
ATOM 782 C CA . GLY A 1 97 ? -9.957 3.626 6.853 1.00 92.31 97 GLY A CA 1
ATOM 783 C C . GLY A 1 97 ? -10.996 3.671 5.728 1.00 92.31 97 GLY A C 1
ATOM 784 O O . GLY A 1 97 ? -11.873 2.812 5.659 1.00 92.31 97 GLY A O 1
ATOM 785 N N . ARG A 1 98 ? -10.844 4.602 4.773 1.00 90.56 98 ARG A N 1
ATOM 786 C CA . ARG A 1 98 ? -11.710 4.712 3.587 1.00 90.56 98 ARG A CA 1
ATOM 787 C C . ARG A 1 98 ? -11.672 3.478 2.693 1.00 90.56 98 ARG A C 1
ATOM 789 O O . ARG A 1 98 ? -12.683 3.189 2.061 1.00 90.56 98 ARG A O 1
ATOM 796 N N . LEU A 1 99 ? -10.568 2.725 2.672 1.00 87.81 99 LEU A N 1
ATOM 797 C CA . LEU A 1 99 ? -10.462 1.477 1.904 1.00 87.81 99 LEU A CA 1
ATOM 798 C C . LEU A 1 99 ? -11.448 0.403 2.379 1.00 87.81 99 LEU A C 1
ATOM 800 O O . LEU A 1 99 ? -11.768 -0.512 1.621 1.00 87.81 99 LEU A O 1
ATOM 804 N N . PHE A 1 100 ? -11.909 0.513 3.626 1.00 89.12 100 PHE A N 1
ATOM 805 C CA . PHE A 1 100 ? -12.718 -0.494 4.310 1.00 89.12 100 PHE A CA 1
ATOM 806 C C . PHE A 1 100 ? -14.136 -0.014 4.632 1.00 89.12 100 PHE A C 1
ATOM 808 O O . PHE A 1 100 ? -14.883 -0.736 5.284 1.00 89.12 100 PHE A O 1
ATOM 815 N N . SER A 1 101 ? -14.499 1.198 4.208 1.00 84.12 101 SER A N 1
ATOM 816 C CA . SER A 1 101 ? -15.837 1.774 4.394 1.00 84.12 101 SER A CA 1
ATOM 817 C C . SER A 1 101 ? -16.517 2.171 3.084 1.00 84.12 101 SER A C 1
ATOM 819 O O . SER A 1 101 ? -17.725 2.395 3.070 1.00 84.12 101 SER A O 1
ATOM 821 N N . THR A 1 102 ? -15.774 2.238 1.975 1.00 69.62 102 THR A N 1
ATOM 822 C CA . THR A 1 102 ? -16.342 2.490 0.646 1.00 69.62 102 THR A CA 1
ATOM 823 C C . THR A 1 102 ? -16.831 1.190 0.025 1.00 69.62 102 THR A C 1
ATOM 825 O O . THR A 1 102 ? -16.048 0.270 -0.209 1.00 69.62 102 THR A O 1
ATOM 828 N N . VAL A 1 103 ? -18.137 1.109 -0.241 1.00 59.19 103 VAL A N 1
ATOM 829 C CA . VAL A 1 103 ? -18.690 0.067 -1.113 1.00 59.19 103 VAL A CA 1
ATOM 830 C C . VAL A 1 103 ? -18.012 0.227 -2.472 1.00 59.19 103 VAL A C 1
ATOM 832 O O . VAL A 1 103 ? -18.019 1.316 -3.038 1.00 59.19 103 VAL A O 1
ATOM 835 N N . SER A 1 104 ? -17.349 -0.827 -2.938 1.00 52.41 104 SER A N 1
ATOM 836 C CA . SER A 1 104 ? -16.797 -0.881 -4.288 1.00 52.41 104 SER A CA 1
ATOM 837 C C . SER A 1 104 ? -17.977 -0.896 -5.266 1.00 52.41 104 SER A C 1
ATOM 839 O O . SER A 1 104 ? -18.715 -1.879 -5.274 1.00 52.41 104 SER A O 1
ATOM 841 N N . GLU A 1 105 ? -18.207 0.204 -5.988 1.00 41.47 105 GLU A N 1
ATOM 842 C CA . GLU A 1 105 ? -19.117 0.253 -7.149 1.00 41.47 105 GLU A CA 1
ATOM 843 C C . GLU A 1 105 ? -18.493 -0.420 -8.374 1.00 41.47 105 GLU A C 1
ATOM 845 O O . GLU A 1 105 ? -17.264 -0.255 -8.575 1.00 41.47 105 GLU A O 1
#

Foldseek 3Di:
DDDDDDPDDVDDKDFDDDQQDTDDTDPPDDDDDPLVSLLVNLVVCLLQLHQADDPVSLVSPLVVCVVPDLVRSVVVSVVSLVPDPDDRDPSCPTPCVCSNPDDRD